Protein AF-A0A820RLC1-F1 (afdb_monomer_lite)

Foldseek 3Di:
DVVVLVVLCVLCVVFAEDPPADSVVLCVVCPPPDPVLSVQLVVQLQVQLVVVCVVPVVDGSYRHVVSSVVSVVVSVD

pLDDT: mean 86.27, std 8.34, range [52.88, 92.75]

Sequence (77 aa):
MEIRKEWLRNRLSNISVADDFNYDLVLAQTKGWPIAEVDQLLSLIIEAAYWRSIESPDMSVILTNIDFELALKKSHT

Organism: NCBI:txid433720

Radius of gyration: 12.17 Å; chains: 1; bounding box: 32×18×33 Å

Structure (mmCIF, N/CA/C/O backbone):
data_AF-A0A820RLC1-F1
#
_entry.id   AF-A0A820RLC1-F1
#
loop_
_atom_site.group_PDB
_atom_site.id
_atom_site.type_symbol
_atom_site.label_atom_id
_atom_site.label_alt_id
_atom_site.label_comp_id
_atom_site.label_asym_id
_atom_site.label_entity_id
_atom_site.label_seq_id
_atom_site.pdbx_PDB_ins_code
_atom_site.Cartn_x
_atom_site.Cartn_y
_atom_site.Cartn_z
_atom_site.occupancy
_atom_site.B_iso_or_equiv
_atom_site.auth_seq_id
_atom_site.auth_comp_id
_atom_site.auth_asym_id
_atom_site.auth_atom_id
_atom_site.pdbx_PDB_model_num
ATOM 1 N N . MET A 1 1 ? -17.319 -2.749 6.383 1.00 60.03 1 MET A N 1
ATOM 2 C CA . MET A 1 1 ? -15.934 -2.241 6.512 1.00 60.03 1 MET A CA 1
ATOM 3 C C . MET A 1 1 ? -15.556 -1.524 5.213 1.00 60.03 1 MET A C 1
ATOM 5 O O . MET A 1 1 ? -14.607 -1.921 4.558 1.00 60.03 1 MET A O 1
ATOM 9 N N . GLU A 1 2 ? -16.323 -0.499 4.817 1.00 73.94 2 GLU A N 1
ATOM 10 C CA . GLU A 1 2 ? -16.159 0.167 3.505 1.00 73.94 2 GLU A CA 1
ATOM 11 C C . GLU A 1 2 ? -15.392 1.496 3.590 1.00 73.94 2 GLU A C 1
ATOM 13 O O . GLU A 1 2 ? -14.542 1.765 2.747 1.00 73.94 2 GLU A O 1
ATOM 18 N N . ILE A 1 3 ? -15.564 2.258 4.677 1.00 80.75 3 ILE A N 1
ATOM 19 C CA . ILE A 1 3 ? -14.945 3.587 4.864 1.00 80.75 3 ILE A CA 1
ATOM 20 C C . ILE A 1 3 ? -13.407 3.536 4.793 1.00 80.75 3 ILE A C 1
ATOM 22 O O . ILE A 1 3 ? -12.776 4.380 4.165 1.00 80.75 3 ILE A O 1
ATOM 26 N N . ARG A 1 4 ? -12.775 2.526 5.409 1.00 82.44 4 ARG A N 1
ATOM 27 C CA . ARG A 1 4 ? -11.303 2.409 5.434 1.00 82.44 4 ARG A CA 1
ATOM 28 C C . ARG A 1 4 ? -10.726 2.047 4.062 1.00 82.44 4 ARG A C 1
ATOM 30 O O . ARG A 1 4 ? -9.634 2.497 3.740 1.00 82.44 4 ARG A O 1
ATOM 37 N N . LYS A 1 5 ? -11.459 1.269 3.253 1.00 84.56 5 LYS A N 1
ATOM 38 C CA . LYS A 1 5 ? -11.063 0.908 1.881 1.00 84.56 5 LYS A CA 1
ATOM 39 C C . LYS A 1 5 ? -11.129 2.119 0.960 1.00 84.56 5 LYS A C 1
ATOM 41 O O . LYS A 1 5 ? -10.203 2.352 0.191 1.00 84.56 5 LYS A O 1
ATOM 46 N N . GLU A 1 6 ? -12.201 2.897 1.076 1.00 88.12 6 GLU A N 1
ATOM 47 C CA . GLU A 1 6 ? -12.379 4.140 0.327 1.00 88.12 6 GLU A CA 1
ATOM 48 C C . GLU A 1 6 ? -11.318 5.182 0.697 1.00 88.12 6 GLU A C 1
ATOM 50 O O . GLU A 1 6 ? -10.687 5.749 -0.190 1.00 88.12 6 GLU A O 1
ATOM 55 N N . TRP A 1 7 ? -11.026 5.355 1.990 1.00 88.94 7 TRP A N 1
ATOM 56 C CA . TRP A 1 7 ? -9.927 6.211 2.442 1.00 88.94 7 TRP A CA 1
ATOM 57 C C . TRP A 1 7 ? -8.581 5.797 1.829 1.00 88.94 7 TRP A C 1
ATOM 59 O O . TRP A 1 7 ? -7.847 6.650 1.334 1.00 88.94 7 TRP A O 1
ATOM 69 N N . LEU A 1 8 ? -8.281 4.493 1.797 1.00 88.44 8 LEU A N 1
ATOM 70 C CA . LEU A 1 8 ? -7.035 3.973 1.231 1.00 88.44 8 LEU A CA 1
ATOM 71 C C . LEU A 1 8 ? -6.937 4.245 -0.280 1.00 88.44 8 LEU A C 1
ATOM 73 O O . LEU A 1 8 ? -5.887 4.651 -0.771 1.00 88.44 8 LEU A O 1
ATOM 77 N N . ARG A 1 9 ? -8.048 4.078 -1.010 1.00 88.88 9 ARG A N 1
ATOM 78 C CA . ARG A 1 9 ? -8.142 4.414 -2.440 1.00 88.88 9 ARG A CA 1
ATOM 79 C C . ARG A 1 9 ? -7.951 5.906 -2.687 1.00 88.88 9 ARG A C 1
ATOM 81 O O . ARG A 1 9 ? -7.174 6.270 -3.559 1.00 88.88 9 ARG A O 1
ATOM 88 N N . ASN A 1 10 ? -8.598 6.756 -1.893 1.00 90.19 10 ASN A N 1
ATOM 89 C CA . ASN A 1 10 ? -8.454 8.208 -1.996 1.00 90.19 10 ASN A CA 1
ATOM 90 C C . ASN A 1 10 ? -7.023 8.655 -1.689 1.00 90.19 10 ASN A C 1
ATOM 92 O O . ASN A 1 10 ? -6.500 9.544 -2.349 1.00 90.19 10 ASN A O 1
ATOM 96 N N . ARG A 1 11 ? -6.354 8.023 -0.719 1.00 87.94 11 ARG A N 1
ATOM 97 C CA . ARG A 1 11 ? -4.963 8.352 -0.392 1.00 87.94 11 ARG A CA 1
ATOM 98 C C . ARG A 1 11 ? -4.000 8.020 -1.533 1.00 87.94 11 ARG A C 1
ATOM 100 O O . ARG A 1 11 ? -3.017 8.732 -1.717 1.00 87.94 11 ARG A O 1
ATOM 107 N N . LEU A 1 12 ? -4.310 6.978 -2.302 1.00 87.75 12 LEU A N 1
ATOM 108 C CA . LEU A 1 12 ? -3.532 6.522 -3.453 1.00 87.75 12 LEU A CA 1
ATOM 109 C C . LEU A 1 12 ? -4.037 7.077 -4.796 1.00 87.75 12 LEU A C 1
ATOM 111 O O . LEU A 1 12 ? -3.487 6.718 -5.829 1.00 87.75 12 LEU A O 1
ATOM 115 N N . SER A 1 13 ? -5.034 7.970 -4.818 1.00 87.12 13 SER A N 1
ATOM 116 C CA . SER A 1 13 ? -5.681 8.417 -6.066 1.00 87.12 13 SER A CA 1
ATOM 117 C C . SER A 1 13 ? -4.760 9.187 -7.016 1.00 87.12 13 SER A C 1
ATOM 119 O O . SER A 1 13 ? -5.057 9.302 -8.200 1.00 87.12 13 SER A O 1
ATOM 121 N N . ASN A 1 14 ? -3.667 9.745 -6.494 1.00 85.38 14 ASN A N 1
ATOM 122 C CA . ASN A 1 14 ? -2.688 10.520 -7.260 1.00 85.38 14 ASN A CA 1
ATOM 123 C C . ASN A 1 14 ? -1.496 9.674 -7.734 1.00 85.38 14 ASN A C 1
ATOM 125 O O . ASN A 1 14 ? -0.524 10.223 -8.246 1.00 85.38 14 ASN A O 1
ATOM 129 N N . ILE A 1 15 ? -1.540 8.359 -7.517 1.00 85.69 15 ILE A N 1
ATOM 130 C CA . ILE A 1 15 ? -0.480 7.419 -7.876 1.00 85.69 15 ILE A CA 1
ATOM 131 C C . ILE A 1 15 ? -1.090 6.346 -8.768 1.00 85.69 15 ILE A C 1
ATOM 133 O O . ILE A 1 15 ? -2.190 5.861 -8.507 1.00 85.69 15 ILE A O 1
ATOM 137 N N . SER A 1 16 ? -0.369 5.952 -9.814 1.00 90.56 16 SER A N 1
ATOM 138 C CA . SER A 1 16 ? -0.774 4.812 -10.627 1.00 90.56 16 SER A CA 1
ATOM 139 C C . SER A 1 16 ? -0.668 3.542 -9.789 1.00 90.56 16 SER A C 1
ATOM 141 O O . SER A 1 16 ? 0.405 3.203 -9.294 1.00 90.56 16 SER A O 1
ATOM 143 N N . VAL A 1 17 ? -1.780 2.838 -9.618 1.00 90.75 17 VAL A N 1
ATOM 144 C CA . VAL A 1 17 ? -1.838 1.559 -8.907 1.00 90.75 17 VAL A CA 1
ATOM 145 C C . VAL A 1 17 ? -2.080 0.459 -9.933 1.00 90.75 17 VAL A C 1
ATOM 147 O O . VAL A 1 17 ? -2.881 0.643 -10.846 1.00 90.75 17 VAL A O 1
ATOM 150 N N . ALA A 1 18 ? -1.369 -0.660 -9.809 1.00 91.56 18 ALA A N 1
ATOM 151 C CA . ALA A 1 18 ? -1.549 -1.805 -10.690 1.00 91.56 18 ALA A CA 1
ATOM 152 C C . ALA A 1 18 ? -2.976 -2.369 -10.581 1.00 91.56 18 ALA A C 1
ATOM 154 O O . ALA A 1 18 ? -3.547 -2.417 -9.489 1.00 91.56 18 ALA A O 1
ATOM 155 N N . ASP A 1 19 ? -3.540 -2.829 -11.701 1.00 89.44 19 ASP A N 1
ATOM 156 C CA . ASP A 1 19 ? -4.912 -3.357 -11.754 1.00 89.44 19 ASP A CA 1
ATOM 157 C C . ASP A 1 19 ? -5.129 -4.560 -10.817 1.00 89.44 19 ASP A C 1
ATOM 159 O O . ASP A 1 19 ? -6.233 -4.785 -10.322 1.00 89.44 19 ASP A O 1
ATOM 163 N N . ASP A 1 20 ? -4.070 -5.325 -10.543 1.00 90.56 20 ASP A N 1
ATOM 164 C CA . ASP A 1 20 ? -4.066 -6.488 -9.655 1.00 90.56 20 ASP A CA 1
ATOM 165 C C . ASP A 1 20 ? -3.726 -6.147 -8.190 1.00 90.56 20 ASP A C 1
ATOM 167 O O . ASP A 1 20 ? -3.574 -7.046 -7.355 1.00 90.56 20 ASP A O 1
ATOM 171 N N . PHE A 1 21 ? -3.604 -4.863 -7.834 1.00 92.00 21 PHE A N 1
ATOM 172 C CA . PHE A 1 21 ? -3.283 -4.454 -6.470 1.00 92.00 21 PHE A CA 1
ATOM 173 C C . PHE A 1 21 ? -4.386 -4.836 -5.475 1.00 92.00 21 PHE A C 1
ATOM 175 O O . PHE A 1 21 ? -5.552 -4.437 -5.583 1.00 92.00 21 PHE A O 1
ATOM 182 N N . ASN A 1 22 ? -4.009 -5.585 -4.440 1.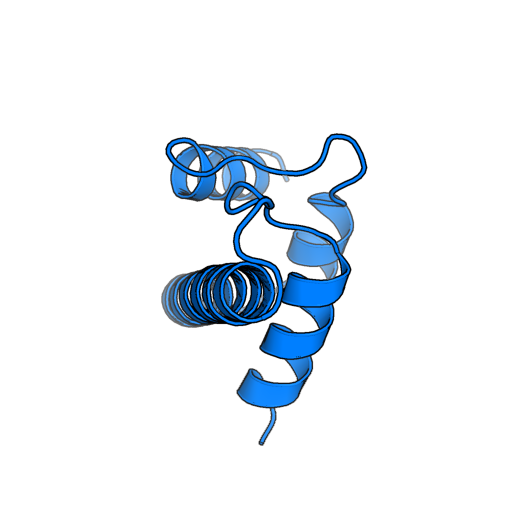00 91.81 22 ASN A N 1
ATOM 183 C CA . ASN A 1 22 ? -4.956 -6.163 -3.502 1.00 91.81 22 ASN A CA 1
ATOM 184 C C . ASN A 1 22 ? -5.190 -5.255 -2.285 1.00 91.81 22 ASN A C 1
ATOM 186 O O . ASN A 1 22 ? -4.608 -5.431 -1.214 1.00 91.81 22 ASN A O 1
ATOM 190 N N . TYR A 1 23 ? -6.120 -4.309 -2.423 1.00 89.75 23 TYR A N 1
ATOM 191 C CA . TYR A 1 23 ? -6.549 -3.439 -1.320 1.00 89.75 23 TYR A CA 1
ATOM 192 C C . TYR A 1 23 ? -7.088 -4.206 -0.100 1.00 89.75 23 TYR A C 1
ATOM 194 O O . TYR A 1 23 ? -6.945 -3.738 1.029 1.00 89.75 23 TYR A O 1
ATOM 202 N N . ASP A 1 24 ? -7.722 -5.364 -0.300 1.00 90.75 24 ASP A N 1
ATOM 203 C CA . ASP A 1 24 ? -8.267 -6.164 0.803 1.00 90.75 24 ASP A CA 1
ATOM 204 C C . ASP A 1 24 ? -7.155 -6.795 1.646 1.00 90.75 24 ASP A C 1
ATOM 206 O O . ASP A 1 24 ? -7.274 -6.846 2.872 1.00 90.75 24 ASP A O 1
ATOM 210 N N . LEU A 1 25 ? -6.041 -7.185 1.020 1.00 90.19 25 LEU A N 1
ATOM 211 C CA . LEU A 1 25 ? -4.848 -7.646 1.727 1.00 90.19 25 LEU A CA 1
ATOM 212 C C . LEU A 1 25 ? -4.265 -6.535 2.609 1.00 90.19 25 LEU A C 1
ATOM 214 O O . LEU A 1 25 ? -3.962 -6.780 3.777 1.00 90.19 25 LEU A O 1
ATOM 218 N N . VAL A 1 26 ? -4.179 -5.302 2.097 1.00 89.69 26 VAL A N 1
ATOM 219 C CA . VAL A 1 26 ? -3.698 -4.149 2.880 1.00 89.69 26 VAL A CA 1
ATOM 220 C C . VAL A 1 26 ? -4.579 -3.910 4.105 1.00 89.69 26 VAL A C 1
ATOM 222 O O . VAL A 1 26 ? -4.082 -3.707 5.214 1.00 89.69 26 VAL A O 1
ATOM 225 N N . LEU A 1 27 ? -5.899 -3.976 3.935 1.00 90.00 27 LEU A N 1
ATOM 226 C CA . LEU A 1 27 ? -6.851 -3.804 5.034 1.00 90.00 27 LEU A CA 1
ATOM 227 C C . LEU A 1 27 ? -6.783 -4.936 6.059 1.00 90.00 27 LEU A C 1
ATOM 229 O O . LEU A 1 27 ? -6.940 -4.677 7.251 1.00 90.00 27 LEU A O 1
ATOM 233 N N . ALA A 1 28 ? -6.566 -6.171 5.608 1.00 91.00 28 ALA A N 1
ATOM 234 C CA . ALA A 1 28 ? -6.409 -7.321 6.488 1.00 91.00 28 ALA A CA 1
ATOM 235 C C . ALA A 1 28 ? -5.137 -7.201 7.340 1.00 91.00 28 ALA A C 1
ATOM 237 O O . ALA A 1 28 ? -5.210 -7.368 8.556 1.00 91.00 28 ALA A O 1
ATOM 238 N N . GLN A 1 29 ? -4.008 -6.840 6.722 1.00 90.12 29 GLN A N 1
ATOM 239 C CA . GLN A 1 29 ? -2.711 -6.719 7.398 1.00 90.12 29 GLN A CA 1
ATOM 240 C C . GLN A 1 29 ? -2.637 -5.514 8.339 1.00 90.12 29 GLN A C 1
ATOM 242 O O . GLN A 1 29 ? -1.992 -5.578 9.379 1.00 90.12 29 GLN A O 1
ATOM 247 N N . THR A 1 30 ? -3.347 -4.433 8.016 1.00 90.44 30 THR A N 1
ATOM 248 C CA . THR A 1 30 ? -3.408 -3.225 8.855 1.00 90.44 30 THR A CA 1
ATOM 249 C C . THR A 1 30 ? -4.629 -3.198 9.775 1.00 90.44 30 THR A C 1
ATOM 251 O O . THR A 1 30 ? -5.004 -2.149 10.314 1.00 90.44 30 THR A O 1
ATOM 254 N N . LYS A 1 31 ? -5.311 -4.336 9.955 1.00 90.19 31 LYS A N 1
ATOM 255 C CA . LYS A 1 31 ? -6.509 -4.406 10.791 1.00 90.19 31 LYS A CA 1
ATOM 256 C C . LYS A 1 31 ? -6.150 -4.079 12.240 1.00 90.19 31 LYS A C 1
ATOM 258 O O . LYS A 1 31 ? -5.316 -4.732 12.853 1.00 90.19 31 LYS A O 1
ATOM 263 N N . GLY A 1 32 ? -6.826 -3.078 12.799 1.00 88.44 32 GLY A N 1
ATOM 264 C CA . GLY A 1 32 ? -6.575 -2.610 14.165 1.00 88.44 32 GLY A CA 1
ATOM 265 C C . GLY A 1 32 ? -5.420 -1.616 14.292 1.00 88.44 32 GLY A C 1
ATOM 266 O O . GLY A 1 32 ? -5.257 -1.051 15.367 1.00 88.44 32 GLY A O 1
ATOM 267 N N . TRP A 1 33 ? -4.682 -1.332 13.213 1.00 90.8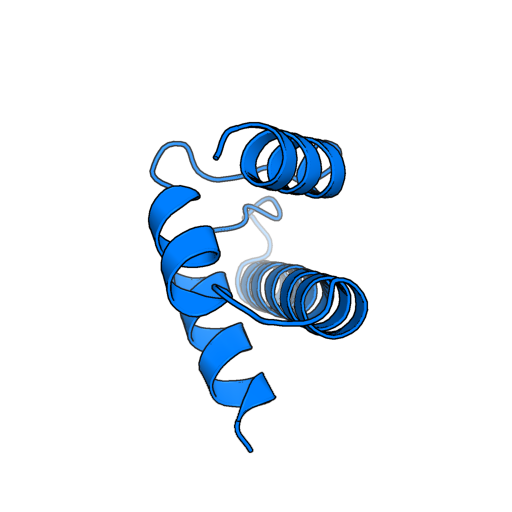1 33 TRP A N 1
ATOM 268 C CA . TRP A 1 33 ? -3.640 -0.308 13.241 1.00 90.81 33 TRP A CA 1
ATOM 269 C C . TRP A 1 33 ? -4.270 1.094 13.347 1.00 90.81 33 TRP A C 1
ATOM 271 O O . TRP A 1 33 ? -5.305 1.345 12.697 1.00 90.81 33 TRP A O 1
ATOM 281 N N . PRO A 1 34 ? -3.659 2.021 14.104 1.00 90.69 34 PRO A N 1
ATOM 282 C CA . PRO A 1 34 ? -3.932 3.451 14.050 1.00 90.69 34 PRO A CA 1
ATOM 283 C C . PRO A 1 34 ? -3.783 3.993 12.627 1.00 90.69 34 PRO A C 1
ATOM 285 O O . PRO A 1 34 ? -2.940 3.542 11.855 1.00 90.69 34 PRO A O 1
ATOM 288 N N . ILE A 1 35 ? -4.570 5.017 12.290 1.00 87.31 35 ILE A N 1
ATOM 289 C CA . ILE A 1 35 ? -4.525 5.652 10.961 1.00 87.31 35 ILE A CA 1
ATOM 290 C C . ILE A 1 35 ? -3.121 6.188 10.645 1.00 87.31 35 ILE A C 1
ATOM 292 O O . ILE A 1 35 ? -2.680 6.067 9.510 1.00 87.31 35 ILE A O 1
ATOM 296 N N . ALA A 1 36 ? -2.409 6.724 11.641 1.00 89.38 36 ALA A N 1
ATOM 297 C CA . ALA A 1 36 ? -1.052 7.242 11.464 1.00 89.38 36 ALA A CA 1
ATOM 298 C C . ALA A 1 36 ? -0.051 6.156 11.030 1.00 89.38 36 ALA A C 1
ATOM 300 O O . ALA A 1 36 ? 0.731 6.391 10.114 1.00 89.38 36 ALA A O 1
ATOM 301 N N . GLU A 1 37 ? -0.115 4.959 11.625 1.00 90.88 37 GLU A N 1
ATOM 302 C CA . GLU A 1 37 ? 0.752 3.836 11.236 1.00 90.88 37 GLU A CA 1
ATOM 303 C C . GLU A 1 37 ? 0.416 3.344 9.825 1.00 90.88 37 GLU A C 1
ATOM 305 O O . GLU A 1 37 ? 1.307 3.022 9.044 1.00 90.88 37 GLU A O 1
ATOM 310 N N . VAL A 1 38 ? -0.868 3.358 9.447 1.00 90.56 38 VAL A N 1
ATOM 311 C CA . VAL A 1 38 ? -1.258 3.044 8.066 1.00 90.56 38 VAL A CA 1
ATOM 312 C C . VAL A 1 38 ? -0.776 4.112 7.087 1.00 90.56 38 VAL A C 1
ATOM 314 O O . VAL A 1 38 ? -0.306 3.754 6.015 1.00 90.56 38 VAL A O 1
ATOM 317 N N . ASP A 1 39 ? -0.843 5.401 7.424 1.00 90.25 39 ASP A N 1
ATOM 318 C CA . ASP A 1 39 ? -0.336 6.469 6.547 1.00 90.25 39 ASP A CA 1
ATOM 319 C C . ASP A 1 39 ? 1.190 6.380 6.369 1.00 90.25 39 ASP A C 1
ATOM 321 O O . ASP A 1 39 ? 1.709 6.565 5.264 1.00 90.25 39 ASP A O 1
ATOM 325 N N . GLN A 1 40 ? 1.907 6.007 7.434 1.00 91.25 40 GLN A N 1
ATOM 326 C C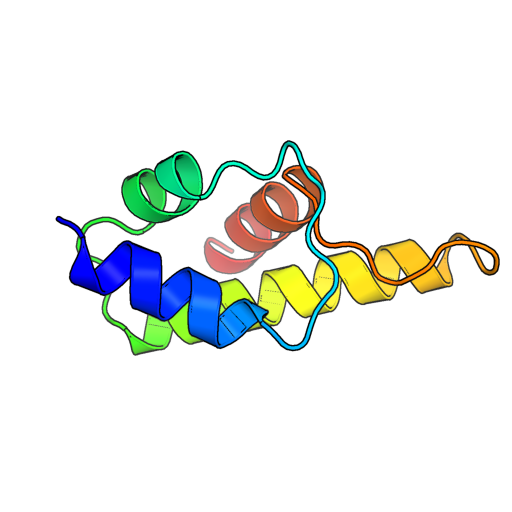A . GLN A 1 40 ? 3.339 5.729 7.369 1.00 91.25 40 GLN A CA 1
ATOM 327 C C . GLN A 1 40 ? 3.633 4.523 6.473 1.00 91.25 40 GLN A C 1
ATOM 329 O O . GLN A 1 40 ? 4.500 4.613 5.605 1.00 91.25 40 GLN A O 1
ATOM 334 N N . LEU A 1 41 ? 2.876 3.430 6.615 1.00 91.75 41 LEU A N 1
ATOM 335 C CA . LEU A 1 41 ? 2.994 2.275 5.729 1.00 91.75 41 LEU A CA 1
ATOM 336 C C . LEU A 1 41 ? 2.754 2.680 4.273 1.00 91.75 41 LEU A C 1
ATOM 338 O O . LEU A 1 41 ? 3.590 2.382 3.431 1.00 91.75 41 LEU A O 1
ATOM 342 N N . LEU A 1 42 ? 1.678 3.414 3.970 1.00 90.81 42 LEU A N 1
ATOM 343 C CA . LEU A 1 42 ? 1.388 3.883 2.610 1.00 90.81 42 LEU A CA 1
ATOM 344 C C . LEU A 1 42 ? 2.539 4.721 2.035 1.00 90.81 42 LEU A C 1
ATOM 346 O O . LEU A 1 42 ? 2.901 4.538 0.876 1.00 90.81 42 LEU A O 1
ATOM 350 N N . SER A 1 43 ? 3.158 5.578 2.847 1.00 91.31 43 SER A N 1
ATOM 351 C CA . SER A 1 43 ? 4.335 6.359 2.442 1.00 91.31 43 SER A CA 1
ATOM 352 C C . SER A 1 43 ? 5.525 5.464 2.076 1.00 91.31 43 SER A C 1
ATOM 354 O O . SER A 1 43 ? 6.182 5.705 1.065 1.00 91.31 43 SER A O 1
ATOM 356 N N . LEU A 1 44 ? 5.763 4.393 2.841 1.00 92.31 44 LEU A N 1
ATOM 357 C CA . LEU A 1 44 ? 6.801 3.400 2.542 1.00 92.31 44 LEU A CA 1
ATOM 358 C C . LEU A 1 44 ? 6.505 2.605 1.261 1.00 92.31 44 LEU A C 1
ATOM 360 O O . LEU A 1 44 ? 7.435 2.291 0.521 1.00 92.31 44 LEU A O 1
ATOM 364 N N . ILE A 1 45 ? 5.235 2.302 0.969 1.00 91.75 45 ILE A N 1
ATOM 365 C CA . ILE A 1 45 ? 4.846 1.633 -0.286 1.00 91.75 45 ILE A CA 1
ATOM 366 C C . ILE A 1 45 ? 5.183 2.526 -1.484 1.00 91.75 45 ILE A C 1
ATOM 368 O O . ILE A 1 45 ? 5.734 2.059 -2.479 1.00 91.75 45 ILE A O 1
ATOM 372 N N . ILE A 1 46 ? 4.867 3.818 -1.384 1.00 90.38 46 ILE A N 1
ATOM 373 C CA . ILE A 1 46 ? 5.151 4.799 -2.437 1.00 90.38 46 ILE A CA 1
ATOM 374 C C . ILE A 1 46 ? 6.660 4.937 -2.635 1.00 90.38 46 ILE A C 1
ATOM 376 O O . ILE A 1 46 ? 7.132 4.945 -3.770 1.00 90.38 46 ILE A O 1
ATOM 380 N N . GLU A 1 47 ? 7.418 5.000 -1.539 1.00 91.06 47 GLU A N 1
ATOM 381 C CA . GLU A 1 47 ? 8.880 5.040 -1.572 1.00 91.06 47 GLU A CA 1
ATOM 382 C C . GLU A 1 47 ? 9.455 3.801 -2.280 1.00 91.06 47 GLU A C 1
ATOM 384 O O . GLU A 1 47 ? 10.318 3.934 -3.145 1.00 91.06 47 GLU A O 1
ATOM 389 N N . ALA A 1 48 ? 8.947 2.602 -1.970 1.00 90.62 48 ALA A N 1
ATOM 390 C CA . ALA A 1 48 ? 9.375 1.358 -2.609 1.00 90.62 48 ALA A CA 1
ATOM 391 C C . ALA A 1 48 ? 9.067 1.342 -4.118 1.00 90.62 48 ALA A C 1
ATOM 393 O O . ALA A 1 48 ? 9.953 1.036 -4.920 1.00 90.62 48 ALA A O 1
ATOM 394 N N . ALA A 1 49 ? 7.857 1.754 -4.511 1.00 90.19 49 ALA A N 1
ATOM 395 C CA . ALA A 1 49 ? 7.470 1.860 -5.917 1.00 90.19 49 ALA A CA 1
ATOM 396 C C . ALA A 1 49 ? 8.338 2.879 -6.679 1.00 90.19 49 ALA A C 1
ATOM 398 O O . ALA A 1 49 ? 8.727 2.642 -7.824 1.00 90.19 49 ALA A O 1
ATOM 399 N N . TYR A 1 50 ? 8.681 3.998 -6.035 1.00 89.38 50 TYR A N 1
ATOM 400 C CA . TYR A 1 50 ? 9.562 5.014 -6.602 1.00 89.38 50 TYR A CA 1
ATOM 401 C C . TYR A 1 50 ? 10.986 4.486 -6.814 1.00 89.38 50 TYR A C 1
ATOM 403 O O . TYR A 1 50 ? 11.511 4.589 -7.923 1.00 89.38 50 TYR A O 1
ATOM 411 N N . TRP A 1 51 ? 11.596 3.857 -5.805 1.00 88.38 51 TRP A N 1
ATOM 412 C CA . TRP A 1 51 ? 12.937 3.276 -5.941 1.00 88.38 51 TRP A CA 1
ATOM 413 C C . TRP A 1 51 ? 13.006 2.221 -7.042 1.00 88.38 51 TRP A C 1
ATOM 415 O O . TRP A 1 51 ? 13.923 2.258 -7.860 1.00 88.38 51 TRP A O 1
ATOM 425 N N . ARG A 1 52 ? 11.991 1.358 -7.141 1.00 86.44 52 ARG A N 1
ATOM 426 C CA . ARG A 1 52 ? 11.903 0.357 -8.209 1.00 86.44 52 ARG A CA 1
ATOM 427 C C . ARG A 1 52 ? 11.819 0.988 -9.602 1.00 86.44 52 ARG A C 1
ATOM 429 O O . ARG A 1 52 ? 12.400 0.462 -10.546 1.00 86.44 52 ARG A O 1
ATOM 436 N N . SER A 1 53 ? 11.135 2.127 -9.741 1.00 85.31 53 SER A N 1
ATOM 437 C CA . SER A 1 53 ? 11.093 2.863 -11.014 1.00 85.31 53 SER A CA 1
ATOM 438 C C . SER A 1 53 ? 12.441 3.495 -11.384 1.00 85.31 53 SER A C 1
ATOM 440 O O . SER A 1 53 ? 12.785 3.552 -12.557 1.00 85.31 53 SER A O 1
ATOM 442 N N . ILE A 1 54 ? 13.253 3.909 -10.403 1.00 84.50 54 ILE A N 1
ATOM 443 C CA . ILE A 1 54 ? 14.602 4.440 -10.668 1.00 84.50 54 ILE A CA 1
ATOM 444 C C . ILE A 1 54 ? 15.514 3.348 -11.238 1.00 84.50 54 ILE A C 1
ATOM 446 O O . ILE A 1 54 ? 16.320 3.616 -12.127 1.00 84.50 54 ILE A O 1
ATOM 450 N N . GLU A 1 55 ? 15.372 2.111 -10.761 1.00 80.38 55 GLU A N 1
ATOM 451 C CA . GLU A 1 55 ? 16.117 0.958 -11.279 1.00 80.38 55 GLU A CA 1
ATOM 452 C C . GLU A 1 55 ? 15.684 0.551 -12.702 1.00 80.38 55 GLU A C 1
ATOM 454 O O . GLU A 1 55 ? 16.353 -0.255 -13.347 1.00 80.38 55 GLU A O 1
ATOM 459 N N . SER A 1 56 ? 14.577 1.097 -13.218 1.00 72.50 56 SER A N 1
ATOM 460 C CA . SER A 1 56 ? 14.033 0.816 -14.552 1.00 72.50 56 SER A CA 1
ATOM 461 C C . SER A 1 56 ? 13.517 2.108 -15.205 1.00 72.50 56 SER A C 1
ATOM 463 O O . SER A 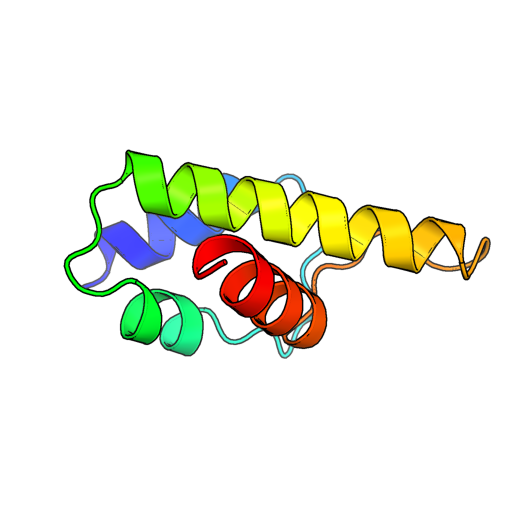1 56 ? 12.322 2.381 -15.143 1.00 72.50 56 SER A O 1
ATOM 465 N N . PRO A 1 57 ? 14.387 2.903 -15.859 1.00 65.88 57 PRO A N 1
ATOM 466 C CA . PRO A 1 57 ? 14.089 4.281 -16.276 1.00 65.88 57 PRO A CA 1
ATOM 467 C C . PRO A 1 57 ? 12.940 4.447 -17.290 1.00 65.88 57 PRO A C 1
ATOM 469 O O . PRO A 1 57 ? 12.448 5.559 -17.459 1.00 65.88 57 PRO A O 1
ATOM 472 N N . ASP A 1 58 ? 12.481 3.368 -17.929 1.00 66.81 58 ASP A N 1
ATOM 473 C CA . ASP A 1 58 ? 11.310 3.364 -18.822 1.00 66.81 58 ASP A CA 1
ATOM 474 C C . ASP A 1 58 ? 9.989 3.003 -18.105 1.00 66.81 58 ASP A C 1
ATOM 476 O O . ASP A 1 58 ? 8.918 2.995 -18.718 1.00 66.81 58 ASP A O 1
ATOM 480 N N . MET A 1 59 ? 10.032 2.685 -16.807 1.00 68.56 59 MET A N 1
ATOM 481 C CA . MET A 1 59 ? 8.856 2.311 -16.024 1.00 68.56 59 MET A CA 1
ATOM 482 C C . MET A 1 59 ? 8.232 3.541 -15.364 1.00 68.56 59 MET A C 1
ATOM 484 O O . MET A 1 59 ? 8.853 4.239 -14.567 1.00 68.56 59 MET A O 1
ATOM 488 N N . SER A 1 60 ? 6.951 3.778 -15.647 1.00 76.88 60 SER A N 1
ATOM 489 C CA . SER A 1 60 ? 6.148 4.703 -14.842 1.00 76.88 60 SER A CA 1
ATOM 490 C C . SER A 1 60 ? 6.074 4.203 -13.393 1.00 76.88 60 SER A C 1
ATOM 492 O O . SER A 1 60 ? 6.044 2.993 -13.163 1.00 76.88 60 SER A O 1
ATOM 494 N N . VAL A 1 61 ? 6.007 5.118 -12.416 1.00 82.88 61 VAL A N 1
ATOM 495 C CA . VAL A 1 61 ? 5.805 4.759 -11.001 1.00 82.88 61 VAL A CA 1
ATOM 496 C C . VAL A 1 61 ? 4.429 4.108 -10.860 1.00 82.88 61 VAL A C 1
ATOM 498 O O . VAL A 1 61 ? 3.412 4.798 -10.826 1.00 82.88 61 VAL A O 1
ATOM 501 N N . ILE A 1 62 ? 4.403 2.777 -10.821 1.00 90.44 62 ILE A N 1
ATOM 502 C CA . ILE A 1 62 ? 3.193 1.972 -10.652 1.00 90.44 62 ILE A CA 1
ATOM 503 C C . ILE A 1 62 ? 3.334 1.180 -9.361 1.00 90.44 62 ILE A C 1
ATOM 505 O O . ILE A 1 62 ? 4.247 0.367 -9.225 1.00 90.44 62 ILE A O 1
ATOM 509 N N . LEU A 1 63 ? 2.414 1.405 -8.432 1.00 91.19 63 LEU A N 1
ATOM 510 C CA . LEU A 1 63 ? 2.351 0.726 -7.148 1.00 91.19 63 LEU A CA 1
ATOM 511 C C . LEU A 1 63 ? 1.808 -0.696 -7.325 1.00 91.19 63 LEU A C 1
ATOM 513 O O . LEU A 1 63 ? 0.733 -0.893 -7.887 1.00 91.19 63 LEU A O 1
ATOM 517 N N . THR A 1 64 ? 2.544 -1.683 -6.824 1.00 92.75 64 THR A N 1
ATOM 518 C CA . THR A 1 64 ? 2.227 -3.113 -6.942 1.00 92.75 64 THR A CA 1
ATOM 519 C C . THR A 1 64 ? 2.133 -3.786 -5.575 1.00 92.75 64 THR A C 1
ATOM 521 O O . THR A 1 64 ? 2.517 -3.227 -4.545 1.00 92.75 64 THR A O 1
ATOM 524 N N . ASN A 1 65 ? 1.661 -5.036 -5.560 1.00 92.25 65 ASN A N 1
ATOM 525 C CA . ASN A 1 65 ? 1.670 -5.861 -4.351 1.00 92.25 65 ASN A CA 1
ATOM 526 C C . ASN A 1 65 ? 3.098 -6.092 -3.806 1.00 92.25 65 ASN A C 1
ATOM 528 O O . ASN A 1 65 ? 3.267 -6.19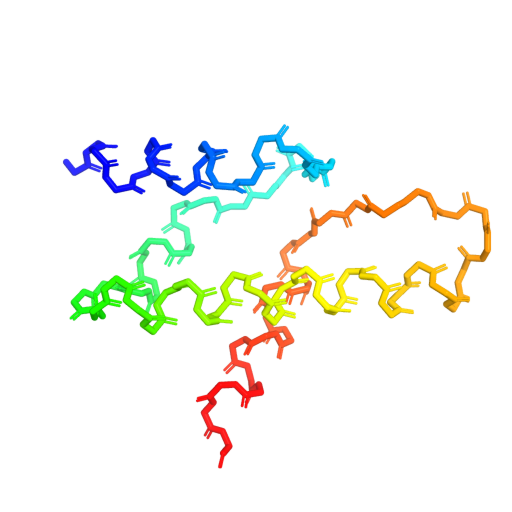9 -2.595 1.00 92.25 65 ASN A O 1
ATOM 532 N N . ILE A 1 66 ? 4.126 -6.093 -4.667 1.00 91.50 66 ILE A N 1
ATOM 533 C CA . ILE A 1 66 ? 5.533 -6.247 -4.256 1.00 91.50 66 ILE A CA 1
ATOM 534 C C . 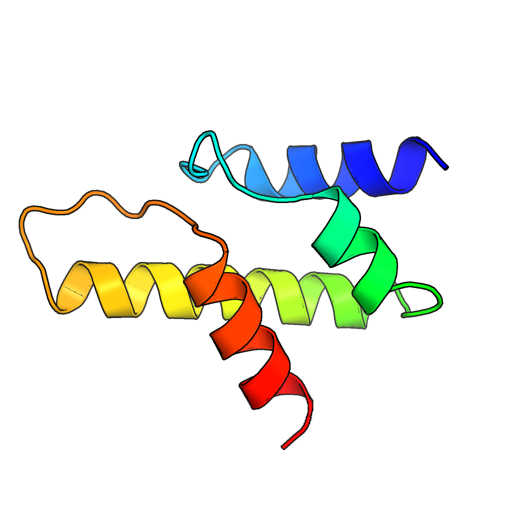ILE A 1 66 ? 5.973 -5.056 -3.400 1.00 91.50 66 ILE A C 1
ATOM 536 O O . ILE A 1 66 ? 6.573 -5.236 -2.342 1.00 91.50 66 ILE A O 1
ATOM 540 N N . ASP A 1 67 ? 5.638 -3.837 -3.827 1.00 92.19 67 ASP A N 1
ATOM 541 C CA . ASP A 1 67 ? 5.987 -2.613 -3.097 1.00 92.19 67 ASP A CA 1
ATOM 542 C C . ASP A 1 67 ? 5.324 -2.601 -1.707 1.00 92.19 67 ASP A C 1
ATOM 544 O O . ASP A 1 67 ? 5.922 -2.167 -0.720 1.00 92.19 67 ASP A O 1
ATOM 548 N N . PHE A 1 68 ? 4.115 -3.166 -1.605 1.00 92.00 68 PHE A N 1
ATOM 549 C CA . PHE A 1 68 ? 3.433 -3.380 -0.331 1.00 92.00 68 PHE A CA 1
ATOM 550 C C . PHE A 1 68 ? 4.148 -4.383 0.580 1.00 92.00 68 PHE A C 1
ATOM 552 O O . PHE A 1 68 ? 4.357 -4.096 1.760 1.00 92.00 68 PHE A O 1
ATOM 559 N N . GLU A 1 69 ? 4.570 -5.534 0.057 1.00 91.19 69 GLU A N 1
ATOM 560 C CA . GLU A 1 69 ? 5.329 -6.520 0.834 1.00 91.19 69 GLU A CA 1
ATOM 561 C C . GLU A 1 69 ? 6.681 -5.971 1.314 1.00 91.19 69 GLU A C 1
ATOM 563 O O . GLU A 1 69 ? 7.092 -6.236 2.448 1.00 91.19 69 GLU A O 1
ATOM 568 N N . LEU A 1 70 ? 7.367 -5.184 0.478 1.00 89.75 70 LEU A N 1
ATOM 569 C CA . LEU A 1 70 ? 8.614 -4.508 0.843 1.00 89.75 70 LEU A CA 1
ATOM 570 C C . LEU A 1 70 ? 8.392 -3.492 1.971 1.00 89.75 70 LEU A C 1
ATOM 572 O O . LEU A 1 70 ? 9.152 -3.473 2.942 1.00 89.75 70 LEU A O 1
ATOM 576 N N . ALA A 1 71 ? 7.325 -2.695 1.885 1.00 90.44 71 ALA A N 1
ATOM 577 C CA . ALA A 1 71 ? 6.962 -1.731 2.917 1.00 90.44 71 ALA A CA 1
ATOM 578 C C . ALA A 1 71 ? 6.605 -2.404 4.253 1.00 90.44 71 ALA A C 1
ATOM 580 O O . ALA A 1 71 ? 7.060 -1.952 5.306 1.00 90.44 71 ALA A O 1
ATOM 581 N N . LEU A 1 72 ? 5.858 -3.515 4.222 1.00 88.44 72 LEU A N 1
ATOM 582 C CA . LEU A 1 72 ? 5.536 -4.295 5.422 1.00 88.44 72 LEU A CA 1
ATOM 583 C C . LEU A 1 72 ? 6.794 -4.816 6.122 1.00 88.44 72 LEU A C 1
ATOM 585 O O . LEU A 1 72 ? 6.905 -4.699 7.340 1.00 88.44 72 LEU A O 1
ATOM 589 N N . LYS A 1 73 ? 7.758 -5.352 5.361 1.00 87.06 73 LYS A N 1
ATOM 590 C CA . LYS A 1 73 ? 9.040 -5.813 5.918 1.00 87.06 73 LYS A CA 1
ATOM 591 C C . LYS A 1 73 ? 9.801 -4.674 6.599 1.00 87.06 73 LYS A C 1
ATOM 593 O O . LYS A 1 73 ? 10.313 -4.875 7.691 1.00 87.06 73 LYS A O 1
ATOM 598 N N . LYS A 1 74 ? 9.833 -3.484 5.984 1.00 80.56 74 LYS A N 1
ATOM 599 C CA . LYS A 1 74 ? 10.528 -2.293 6.509 1.00 80.56 74 LYS A CA 1
ATOM 600 C C . LYS A 1 74 ? 9.854 -1.723 7.767 1.00 80.56 74 LYS A C 1
ATOM 602 O O . LYS A 1 74 ? 10.553 -1.245 8.650 1.00 80.56 74 LYS A O 1
ATOM 607 N N . SER A 1 75 ? 8.526 -1.818 7.880 1.00 74.44 75 SER A N 1
ATOM 608 C CA . SER A 1 75 ? 7.743 -1.321 9.027 1.00 74.44 75 SER A CA 1
ATOM 609 C C . SER A 1 75 ? 7.865 -2.167 10.308 1.00 74.44 75 SER A C 1
ATOM 611 O O . SER A 1 75 ? 7.404 -1.726 11.356 1.00 74.44 75 SER A O 1
ATOM 613 N N . HIS A 1 76 ? 8.422 -3.380 10.232 1.00 58.81 76 HIS A N 1
ATOM 614 C CA . HIS A 1 76 ? 8.549 -4.324 11.357 1.00 58.81 76 HIS A CA 1
ATOM 615 C C . HIS A 1 76 ? 10.017 -4.615 11.733 1.00 58.81 76 HIS A C 1
ATOM 617 O O . HIS A 1 76 ? 10.295 -5.576 12.455 1.00 58.81 76 HIS A O 1
ATOM 623 N N . THR A 1 77 ? 10.938 -3.788 11.232 1.00 52.88 77 THR A N 1
ATOM 624 C CA . THR A 1 77 ? 12.347 -3.694 11.656 1.00 52.88 77 THR A CA 1
ATOM 625 C C . THR A 1 77 ? 12.505 -2.523 12.606 1.00 52.88 77 THR A C 1
ATOM 627 O O . THR A 1 77 ? 13.244 -2.683 13.600 1.00 52.88 77 THR A O 1
#

Secondary structure (DSSP, 8-state):
--HHHHHHHHHTTTSEE-TT--HHHHHHHTTT--HHHHHHHHHHHHHHHHHHHHTSTT---EE-HHHHHHHHHHHT-